Protein AF-A0AAV4QNG7-F1 (afdb_monomer_lite)

Secondary structure (DSSP, 8-state):
-EEEE-SPPSBGGGHHHHHHH-TT--EEEEEEETT-BTHHHHHHHHHHS--TT--EEEEEEEEE-SHHHHHHHHHHHHHHHHHHHHTT-EEEEEEEE---

Organism: Caerostris extrusa (NCBI:txid172846)

Structure (mmCIF, N/CA/C/O backbone):
data_AF-A0AAV4QNG7-F1
#
_entry.id   AF-A0AAV4QNG7-F1
#
loop_
_atom_site.group_PDB
_atom_site.id
_atom_site.type_symbol
_atom_site.label_atom_id
_atom_site.label_alt_id
_atom_site.label_comp_id
_atom_site.label_asym_id
_atom_site.label_entity_id
_atom_site.label_seq_id
_atom_site.pdbx_PDB_ins_code
_atom_site.Cartn_x
_atom_site.Cartn_y
_atom_site.Cartn_z
_atom_site.occupancy
_atom_site.B_iso_or_equiv
_atom_site.auth_seq_id
_atom_site.auth_comp_id
_atom_site.auth_asym_id
_atom_site.auth_atom_id
_atom_site.pdbx_PDB_model_num
ATOM 1 N N . MET A 1 1 ? -4.830 -7.481 15.631 1.00 87.06 1 MET A N 1
ATOM 2 C CA . MET A 1 1 ? -4.705 -8.653 14.733 1.00 87.06 1 MET A CA 1
ATOM 3 C C . MET A 1 1 ? -3.724 -8.313 13.629 1.00 87.06 1 MET A C 1
ATOM 5 O O . MET A 1 1 ? -3.672 -7.154 13.233 1.00 87.06 1 MET A O 1
ATOM 9 N N . TYR A 1 2 ? -2.957 -9.296 13.173 1.00 93.88 2 TYR A N 1
ATOM 10 C CA . TYR A 1 2 ? -1.954 -9.133 12.129 1.00 93.88 2 TYR A CA 1
ATOM 11 C C . TYR A 1 2 ? -2.289 -10.054 10.964 1.00 93.88 2 TYR A C 1
ATOM 13 O O . TYR A 1 2 ? -2.608 -11.221 11.202 1.00 93.88 2 TYR A O 1
ATOM 21 N N . LEU A 1 3 ? -2.245 -9.542 9.738 1.00 93.19 3 LEU A N 1
ATOM 22 C CA . LEU A 1 3 ? -2.468 -10.343 8.540 1.00 93.19 3 LEU A CA 1
ATOM 23 C C . LEU A 1 3 ? -1.282 -10.191 7.596 1.00 93.19 3 LEU A C 1
ATOM 25 O O . LEU A 1 3 ? -0.967 -9.081 7.181 1.00 93.19 3 LEU A O 1
ATOM 29 N N . ILE A 1 4 ? -0.678 -11.318 7.226 1.00 94.06 4 ILE A N 1
ATOM 30 C CA . ILE A 1 4 ? 0.312 -11.390 6.151 1.00 94.06 4 ILE A CA 1
ATOM 31 C C . ILE A 1 4 ? -0.328 -12.122 4.982 1.00 94.06 4 ILE A C 1
ATOM 33 O O . ILE A 1 4 ? -0.730 -13.281 5.112 1.00 94.06 4 ILE A O 1
ATOM 37 N N . TRP A 1 5 ? -0.389 -11.465 3.832 1.00 91.06 5 TRP A N 1
ATOM 38 C CA . TRP A 1 5 ? -0.841 -12.056 2.587 1.00 91.06 5 TRP A CA 1
A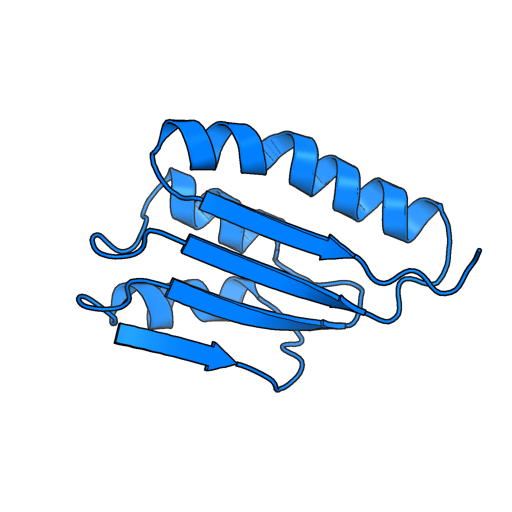TOM 39 C C . TRP A 1 5 ? 0.336 -12.199 1.619 1.00 91.06 5 TRP A C 1
ATOM 41 O O . TRP A 1 5 ? 0.673 -11.288 0.868 1.00 91.06 5 TRP A O 1
ATOM 51 N N . MET A 1 6 ? 0.969 -13.374 1.650 1.00 88.56 6 MET A N 1
ATOM 52 C CA . MET A 1 6 ? 2.176 -13.678 0.864 1.00 88.56 6 MET A CA 1
ATOM 53 C C . MET A 1 6 ? 1.895 -14.118 -0.577 1.00 88.56 6 MET A C 1
ATOM 55 O O . MET A 1 6 ? 2.828 -14.276 -1.360 1.00 88.56 6 MET A O 1
ATOM 59 N N . ARG A 1 7 ? 0.635 -14.388 -0.945 1.00 89.31 7 ARG A N 1
ATOM 60 C CA . ARG A 1 7 ? 0.316 -14.759 -2.330 1.00 89.31 7 ARG A CA 1
ATOM 61 C C . ARG A 1 7 ? 0.200 -13.500 -3.187 1.00 89.31 7 ARG A C 1
ATOM 63 O O . ARG A 1 7 ? -0.553 -12.617 -2.783 1.00 89.31 7 ARG A O 1
ATOM 70 N N . PRO A 1 8 ? 0.839 -13.453 -4.371 1.00 88.31 8 PRO A N 1
ATOM 71 C CA . PRO A 1 8 ? 0.673 -12.345 -5.299 1.00 88.31 8 PRO A CA 1
ATOM 72 C C . PRO A 1 8 ? -0.803 -12.052 -5.537 1.00 88.31 8 PRO A C 1
ATOM 74 O O . PRO A 1 8 ? -1.554 -12.938 -5.956 1.00 88.31 8 PRO A O 1
ATOM 77 N N . MET A 1 9 ? -1.213 -10.820 -5.265 1.00 86.19 9 MET A N 1
ATOM 78 C CA . MET A 1 9 ? -2.555 -10.354 -5.586 1.00 86.19 9 MET A CA 1
ATOM 79 C C . MET A 1 9 ? -2.544 -9.646 -6.940 1.00 86.19 9 MET A C 1
ATOM 81 O O . MET A 1 9 ? -1.881 -8.617 -7.053 1.00 86.19 9 MET A O 1
ATOM 85 N N . PRO A 1 10 ? -3.265 -10.161 -7.957 1.00 81.75 10 PRO A N 1
ATOM 86 C CA . PRO A 1 10 ? -3.290 -9.545 -9.285 1.00 81.75 10 PRO A CA 1
ATOM 87 C C . PRO A 1 10 ? -3.913 -8.144 -9.299 1.00 81.75 10 PRO A C 1
ATOM 89 O O . PRO A 1 10 ? -3.540 -7.326 -10.135 1.00 81.75 10 PRO A O 1
ATOM 92 N N . ASP A 1 11 ? -4.861 -7.896 -8.390 1.00 90.56 11 ASP A N 1
ATOM 93 C CA . ASP A 1 11 ? -5.554 -6.622 -8.207 1.00 90.56 11 ASP A CA 1
ATOM 94 C C . ASP A 1 11 ? -5.782 -6.366 -6.711 1.00 90.56 11 ASP A C 1
ATOM 96 O O . ASP A 1 11 ? -6.498 -7.106 -6.024 1.00 90.56 11 ASP A O 1
ATOM 100 N N . LEU A 1 12 ? -5.137 -5.319 -6.208 1.00 90.88 12 LEU A N 1
ATOM 101 C CA . LEU A 1 12 ? -5.164 -4.914 -4.810 1.00 90.88 12 LEU A CA 1
ATOM 102 C C . LEU A 1 12 ? -6.481 -4.240 -4.412 1.00 90.88 12 LEU A C 1
ATOM 104 O O . LEU A 1 12 ? -6.840 -4.282 -3.234 1.00 90.88 12 LEU A O 1
ATOM 108 N N . SER A 1 13 ? -7.243 -3.688 -5.361 1.00 89.19 13 SER A N 1
ATOM 109 C CA . SER A 1 13 ? -8.529 -3.034 -5.071 1.00 89.19 13 SER A CA 1
ATOM 110 C C . SER A 1 13 ? -9.554 -4.005 -4.468 1.00 89.19 13 SER A C 1
ATOM 112 O O . SER 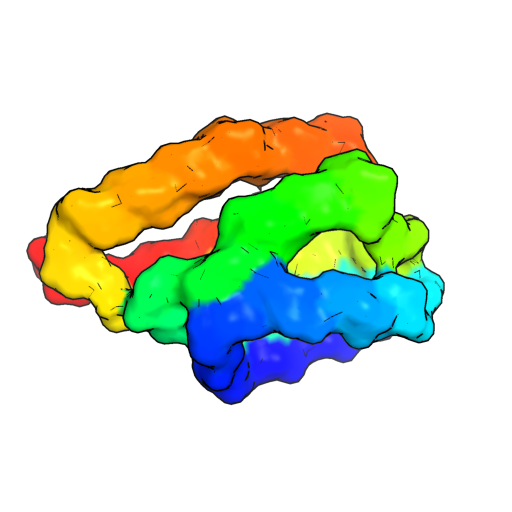A 1 13 ? -10.386 -3.625 -3.640 1.00 89.19 13 SER A O 1
ATOM 114 N N . THR A 1 14 ? -9.428 -5.296 -4.793 1.00 88.62 14 THR A N 1
ATOM 115 C CA . THR A 1 14 ? -10.280 -6.380 -4.280 1.00 88.62 14 THR A CA 1
ATOM 116 C C . THR A 1 14 ? -10.191 -6.572 -2.764 1.00 88.62 14 THR A C 1
ATOM 118 O O . THR A 1 14 ? -11.083 -7.175 -2.166 1.00 88.62 14 THR A O 1
ATOM 121 N N . LEU A 1 15 ? -9.152 -6.035 -2.114 1.00 86.00 15 LEU A N 1
ATOM 122 C CA . LEU A 1 15 ? -9.002 -6.097 -0.661 1.00 86.00 15 LEU A CA 1
ATOM 123 C C . LEU A 1 15 ? -9.959 -5.173 0.083 1.00 86.00 15 LEU A C 1
ATOM 125 O O . LEU A 1 15 ? -10.244 -5.436 1.251 1.00 86.00 15 LEU A O 1
ATOM 129 N N . HIS A 1 16 ? -10.464 -4.112 -0.551 1.00 81.56 16 HIS A N 1
ATOM 130 C CA . HIS A 1 16 ? -11.229 -3.087 0.155 1.00 81.56 16 HIS A CA 1
ATOM 131 C C . HIS A 1 16 ? -12.429 -3.655 0.948 1.00 81.56 16 HIS A C 1
ATOM 133 O O . HIS A 1 16 ? -12.491 -3.425 2.160 1.00 81.56 16 HIS A O 1
ATOM 139 N N . PRO A 1 17 ? -13.329 -4.476 0.363 1.00 82.12 17 PRO A N 1
ATOM 140 C CA . PRO A 1 17 ? -14.468 -5.026 1.103 1.00 82.12 17 PRO A CA 1
ATOM 141 C C . PRO A 1 17 ? -14.046 -5.992 2.219 1.00 82.12 17 PRO A C 1
ATOM 143 O O . PRO A 1 17 ? -14.657 -6.026 3.287 1.00 82.12 17 PRO A O 1
ATOM 146 N N . PHE A 1 18 ? -12.981 -6.767 1.994 1.00 81.31 18 PHE A N 1
ATOM 147 C CA . PHE A 1 18 ? -12.457 -7.707 2.985 1.00 81.31 18 PHE A CA 1
ATOM 148 C C . PHE A 1 18 ? -11.883 -6.975 4.204 1.00 81.31 18 PHE A C 1
ATOM 150 O O . PHE A 1 18 ? -12.171 -7.337 5.346 1.00 81.31 18 PHE A O 1
ATOM 157 N N . LEU A 1 19 ? -11.107 -5.914 3.974 1.00 84.12 19 LEU A N 1
ATOM 158 C CA . LEU A 1 19 ? -10.503 -5.122 5.042 1.00 84.12 19 LEU A CA 1
ATOM 159 C C . LEU A 1 19 ? -11.557 -4.367 5.858 1.00 84.12 19 LEU A C 1
ATOM 161 O O . LEU A 1 19 ? -11.419 -4.271 7.076 1.00 84.12 19 LEU A O 1
ATOM 165 N N . GLN A 1 20 ? -12.638 -3.910 5.219 1.00 82.38 20 GLN A N 1
ATOM 166 C CA . GLN A 1 20 ? -13.782 -3.296 5.900 1.00 82.38 20 GLN A CA 1
ATOM 167 C C . GLN A 1 20 ? -14.462 -4.246 6.899 1.00 82.38 20 GLN A C 1
ATOM 169 O O . GLN A 1 20 ? -14.865 -3.825 7.982 1.00 82.38 20 GLN A O 1
ATOM 174 N N . ALA A 1 21 ? -14.522 -5.545 6.597 1.00 85.44 21 ALA A N 1
ATOM 175 C CA . ALA A 1 21 ? -15.054 -6.544 7.526 1.00 85.44 21 ALA A CA 1
ATOM 176 C C . ALA A 1 21 ? -14.114 -6.837 8.719 1.00 85.44 21 ALA A C 1
ATOM 178 O O . ALA A 1 21 ? -14.535 -7.414 9.725 1.00 85.44 21 ALA A O 1
ATOM 179 N N . CYS A 1 22 ? -12.840 -6.442 8.642 1.00 86.00 22 CYS A N 1
ATOM 180 C CA . CYS A 1 22 ? -11.813 -6.784 9.623 1.00 86.00 22 CYS A CA 1
ATOM 181 C C . CYS A 1 22 ? -11.654 -5.717 10.724 1.00 86.00 22 CYS A C 1
ATOM 183 O O . CYS A 1 22 ? -10.613 -5.072 10.838 1.00 86.00 22 CYS A O 1
ATOM 185 N N . SER A 1 23 ? -12.642 -5.591 11.614 1.00 84.94 23 SER A N 1
ATOM 186 C CA . SER A 1 23 ? -12.700 -4.556 12.673 1.00 84.94 23 SER A CA 1
ATOM 187 C C . SER A 1 23 ? -11.596 -4.589 13.746 1.00 84.94 23 SER A C 1
ATOM 189 O O . SER A 1 23 ? -11.543 -3.707 14.602 1.00 84.94 23 SER A O 1
ATOM 191 N N . LYS A 1 24 ? -10.735 -5.614 13.746 1.00 91.56 24 LYS A N 1
ATOM 192 C CA . LYS A 1 24 ? -9.626 -5.788 14.705 1.00 91.56 24 LYS A CA 1
ATOM 193 C C . LYS A 1 24 ? -8.253 -5.871 14.032 1.00 91.56 24 LYS A C 1
ATOM 195 O O . LYS A 1 24 ? -7.258 -6.180 14.705 1.00 91.56 24 LYS A O 1
ATOM 200 N N . LEU A 1 25 ? -8.188 -5.684 12.712 1.00 93.38 25 LEU A N 1
ATOM 201 C CA . LEU A 1 25 ? -6.938 -5.698 11.957 1.00 93.38 25 LEU A CA 1
ATOM 202 C C . LEU A 1 25 ? -6.127 -4.450 12.292 1.00 93.38 25 LEU A C 1
ATOM 204 O O . LEU A 1 25 ? -6.597 -3.343 12.072 1.00 93.38 25 LEU A O 1
ATOM 208 N N . ILE A 1 26 ? -4.935 -4.652 12.849 1.00 95.94 26 ILE A N 1
ATOM 209 C CA . ILE A 1 26 ? -4.039 -3.576 13.289 1.00 95.94 26 ILE A CA 1
ATOM 210 C C . ILE A 1 26 ? -2.952 -3.350 12.249 1.00 95.94 26 ILE A C 1
ATOM 212 O O . ILE A 1 26 ? -2.662 -2.206 11.914 1.00 95.94 26 ILE A O 1
ATOM 216 N N . CYS A 1 27 ? -2.385 -4.430 11.712 1.00 96.00 27 CYS A N 1
ATOM 217 C CA . CYS A 1 27 ? -1.369 -4.331 10.679 1.00 96.00 27 CYS A CA 1
ATOM 218 C C . CYS A 1 27 ? -1.580 -5.369 9.575 1.00 96.00 27 CYS A C 1
ATOM 220 O O . CYS A 1 27 ? -1.997 -6.507 9.836 1.00 96.00 27 CYS A O 1
ATOM 222 N N . LEU A 1 28 ? -1.336 -4.925 8.344 1.00 95.12 28 LEU A N 1
ATOM 223 C CA . LEU A 1 28 ? -1.507 -5.671 7.107 1.00 95.12 28 LEU A CA 1
ATOM 224 C C . LEU A 1 28 ? -0.190 -5.689 6.329 1.00 95.12 28 LEU A C 1
ATOM 226 O O . LEU A 1 28 ? 0.365 -4.639 6.028 1.00 95.12 28 LEU A O 1
ATOM 230 N N . GLN A 1 29 ? 0.272 -6.870 5.938 1.00 95.88 29 GLN A N 1
ATOM 231 C CA . GLN A 1 29 ? 1.367 -7.022 4.987 1.00 95.88 29 GLN A CA 1
ATOM 232 C C . GLN A 1 29 ? 0.864 -7.681 3.713 1.00 95.88 29 GLN A C 1
ATOM 234 O O . GLN A 1 29 ? 0.234 -8.738 3.765 1.00 95.88 29 GLN A O 1
ATOM 239 N N . LEU A 1 30 ? 1.155 -7.066 2.574 1.00 94.75 30 LEU A N 1
ATOM 240 C CA . LEU A 1 30 ? 0.750 -7.522 1.254 1.00 94.75 30 LEU A CA 1
ATOM 241 C C . LEU A 1 30 ? 1.980 -7.763 0.395 1.00 94.75 30 LEU A C 1
ATOM 243 O O . LEU A 1 30 ? 2.908 -6.958 0.380 1.00 94.75 30 LEU A O 1
ATOM 247 N N . PHE A 1 31 ? 1.943 -8.847 -0.366 1.00 93.88 31 PHE A N 1
ATOM 248 C CA . PHE A 1 31 ? 2.877 -9.088 -1.450 1.00 93.88 31 PHE A CA 1
ATOM 249 C C . PHE A 1 31 ? 2.145 -9.067 -2.791 1.00 93.88 31 PHE A C 1
ATOM 251 O O . PHE A 1 31 ? 1.116 -9.724 -2.973 1.00 93.88 31 PHE A O 1
ATOM 258 N N . THR A 1 32 ? 2.695 -8.337 -3.754 1.00 94.88 32 THR A N 1
ATOM 259 C CA . THR A 1 32 ? 2.239 -8.359 -5.141 1.00 94.88 32 THR A CA 1
ATOM 260 C C . THR A 1 32 ? 3.417 -8.303 -6.115 1.00 94.88 32 THR A C 1
ATOM 262 O O . THR A 1 32 ? 4.587 -8.154 -5.751 1.00 94.88 32 THR A O 1
ATOM 265 N N . ILE A 1 33 ? 3.093 -8.488 -7.384 1.00 93.81 33 ILE A N 1
ATOM 266 C CA . ILE A 1 33 ? 4.002 -8.459 -8.518 1.00 93.81 33 ILE A CA 1
ATOM 267 C C . ILE A 1 33 ? 3.530 -7.300 -9.403 1.00 93.81 33 ILE A C 1
ATOM 269 O O . ILE A 1 33 ? 2.322 -7.107 -9.573 1.00 93.81 33 ILE A O 1
ATOM 273 N N . TYR A 1 34 ? 4.463 -6.523 -9.958 1.00 93.00 34 TYR A N 1
ATOM 274 C CA . TYR A 1 34 ? 4.156 -5.480 -10.941 1.00 93.00 34 TYR A CA 1
ATOM 275 C C . TYR A 1 34 ? 3.212 -6.034 -12.030 1.00 93.00 34 TYR A C 1
ATOM 277 O O . TYR A 1 34 ? 3.441 -7.156 -12.506 1.00 93.00 34 TYR A O 1
ATOM 285 N N . PRO A 1 35 ? 2.144 -5.309 -12.417 1.00 93.06 35 PRO A N 1
ATOM 286 C CA . PRO A 1 35 ? 1.922 -3.861 -12.254 1.00 93.06 35 PRO A CA 1
ATOM 287 C C . PRO A 1 35 ? 1.290 -3.390 -10.936 1.00 93.06 35 PRO A C 1
ATOM 289 O O . PRO A 1 35 ? 1.014 -2.203 -10.812 1.00 93.06 35 PRO A O 1
ATOM 292 N N . ALA A 1 36 ? 1.058 -4.271 -9.952 1.00 93.50 36 ALA A N 1
ATOM 293 C CA . ALA A 1 36 ? 0.372 -3.910 -8.702 1.00 93.50 36 ALA A CA 1
ATOM 294 C C . ALA A 1 36 ? -0.977 -3.194 -8.945 1.00 93.50 36 ALA A C 1
ATOM 296 O O . ALA A 1 36 ? -1.264 -2.159 -8.344 1.00 93.50 36 ALA A O 1
ATOM 297 N N . ASN A 1 37 ? -1.801 -3.743 -9.850 1.00 94.00 37 ASN A N 1
ATOM 298 C CA . ASN A 1 37 ? -3.062 -3.119 -10.264 1.00 94.00 37 ASN A CA 1
ATOM 299 C C . ASN A 1 37 ? -3.932 -2.728 -9.062 1.00 94.00 37 ASN A C 1
ATOM 301 O O . ASN A 1 37 ? -4.038 -3.483 -8.091 1.00 94.00 37 ASN A O 1
ATOM 305 N N . GLY A 1 38 ? -4.579 -1.566 -9.156 1.00 94.00 38 GLY A N 1
ATOM 306 C CA . GLY A 1 38 ? -5.518 -1.086 -8.145 1.00 94.00 38 GLY A CA 1
ATOM 307 C C . GLY A 1 38 ? -4.866 -0.624 -6.841 1.00 94.00 38 GLY A C 1
ATOM 308 O O . GLY A 1 38 ? -5.573 -0.462 -5.847 1.00 94.00 38 GLY A O 1
ATOM 309 N N . ILE A 1 39 ? -3.541 -0.431 -6.808 1.00 95.38 39 ILE A N 1
ATOM 310 C CA . ILE A 1 39 ? -2.844 0.123 -5.642 1.00 95.38 39 ILE A CA 1
ATOM 311 C C . ILE A 1 39 ? -3.318 1.543 -5.312 1.00 95.38 39 ILE A C 1
ATOM 313 O O . ILE A 1 39 ? -3.612 1.835 -4.159 1.00 95.38 39 ILE A O 1
ATOM 317 N N . ASP A 1 40 ? -3.468 2.393 -6.320 1.00 95.56 40 ASP A N 1
ATOM 318 C CA . ASP A 1 40 ? -4.022 3.744 -6.223 1.00 95.56 40 ASP A CA 1
ATOM 319 C C . ASP A 1 40 ? -5.456 3.719 -5.674 1.00 95.56 40 ASP A C 1
ATOM 321 O O . ASP A 1 40 ? -5.777 4.427 -4.719 1.00 95.56 40 ASP A O 1
ATOM 325 N N . VAL A 1 41 ? -6.296 2.824 -6.202 1.00 95.00 41 VAL A N 1
ATOM 326 C CA . VAL A 1 41 ? -7.677 2.621 -5.742 1.00 95.00 41 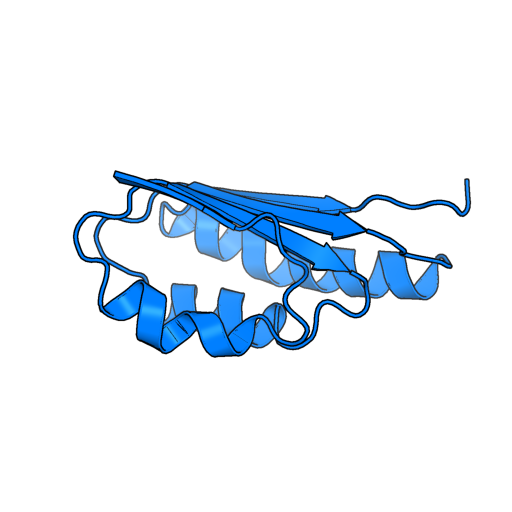VAL A CA 1
ATOM 327 C C . VAL A 1 41 ? -7.704 2.173 -4.281 1.00 95.00 41 VAL A C 1
ATOM 329 O O . VAL A 1 41 ? -8.489 2.698 -3.488 1.00 95.00 41 VAL A O 1
ATOM 332 N N . LEU A 1 42 ? -6.839 1.230 -3.896 1.00 94.50 42 LEU A N 1
ATOM 333 C CA . LEU A 1 42 ? -6.744 0.744 -2.522 1.00 94.50 42 LEU A CA 1
ATOM 334 C C . LEU A 1 42 ? -6.322 1.866 -1.562 1.00 94.50 42 LEU A C 1
ATOM 336 O O . LEU A 1 42 ? -6.992 2.074 -0.548 1.00 94.50 42 LEU A O 1
ATOM 340 N N . LEU A 1 43 ? -5.262 2.608 -1.894 1.00 95.19 43 LEU A N 1
ATOM 341 C CA . LEU A 1 43 ? -4.750 3.708 -1.072 1.00 95.19 43 LEU A CA 1
ATOM 342 C C . LEU A 1 43 ? -5.780 4.834 -0.939 1.00 95.19 43 LEU A C 1
ATOM 344 O O . LEU A 1 43 ? -6.066 5.277 0.176 1.00 95.19 43 LEU A O 1
ATOM 348 N N . LYS A 1 44 ? -6.415 5.232 -2.046 1.00 95.12 44 LYS A N 1
ATOM 349 C CA . LYS A 1 44 ? -7.512 6.205 -2.046 1.00 95.12 44 LYS A CA 1
ATOM 350 C C . LYS A 1 44 ? -8.668 5.755 -1.156 1.00 95.12 44 LYS A C 1
ATOM 352 O O . LYS A 1 44 ? -9.188 6.545 -0.371 1.00 95.12 44 LYS A O 1
ATOM 357 N N . SER A 1 45 ? -9.029 4.475 -1.210 1.00 93.25 45 SER A N 1
ATOM 358 C CA . SER A 1 45 ? -10.110 3.940 -0.381 1.00 93.25 45 SER A CA 1
ATOM 359 C C . SER A 1 45 ? -9.829 4.052 1.121 1.00 93.25 45 SER A C 1
ATOM 361 O O . SER A 1 45 ? -10.766 4.167 1.903 1.00 93.25 45 SER A O 1
ATOM 363 N N . TRP A 1 46 ? -8.560 4.056 1.546 1.00 93.38 46 TRP A N 1
ATOM 364 C CA . TRP A 1 46 ? -8.190 4.271 2.948 1.00 93.38 46 TRP A CA 1
ATOM 365 C C . TRP A 1 46 ? -8.199 5.742 3.357 1.00 93.38 46 TRP A C 1
ATOM 367 O O . TRP A 1 46 ? -8.347 6.027 4.541 1.00 93.38 46 TRP A O 1
ATOM 377 N N . ILE A 1 47 ? -8.093 6.678 2.415 1.00 94.12 47 ILE A N 1
ATOM 378 C CA . ILE A 1 47 ? -8.342 8.097 2.701 1.00 94.12 47 ILE A CA 1
ATOM 379 C C . ILE A 1 47 ? -9.832 8.301 3.007 1.00 94.12 47 ILE A C 1
ATOM 381 O O . ILE A 1 47 ? -10.183 8.992 3.960 1.00 94.12 47 ILE A O 1
ATOM 385 N N . GLU A 1 48 ? -10.705 7.674 2.219 1.00 91.75 48 GLU A N 1
ATOM 386 C CA . GLU A 1 48 ? -12.158 7.856 2.308 1.00 91.75 48 GLU A CA 1
ATOM 387 C C . GLU A 1 48 ? -12.799 7.009 3.417 1.00 91.75 48 GLU A C 1
ATOM 389 O O . GLU A 1 48 ? -13.658 7.479 4.162 1.00 91.75 48 GLU A O 1
ATOM 394 N N . ASN A 1 49 ? -12.396 5.743 3.523 1.00 88.62 49 ASN A N 1
ATOM 395 C CA . ASN A 1 49 ? -12.995 4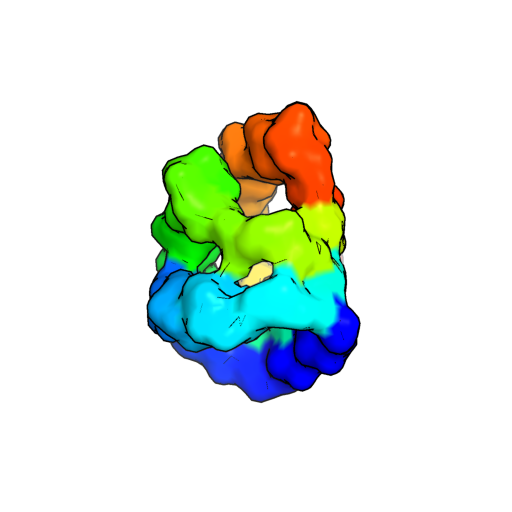.761 4.414 1.00 88.62 49 ASN A CA 1
ATOM 396 C C . ASN A 1 49 ? -11.946 3.727 4.859 1.00 88.62 49 ASN A C 1
ATOM 398 O O . ASN A 1 49 ? -11.883 2.598 4.364 1.00 88.62 49 ASN A O 1
ATOM 402 N N . ARG A 1 50 ? -11.088 4.114 5.807 1.00 88.69 50 ARG A N 1
ATOM 403 C CA . ARG A 1 50 ? -10.117 3.207 6.438 1.00 88.69 50 ARG A CA 1
ATOM 404 C C . ARG A 1 50 ? -10.799 2.274 7.449 1.00 88.69 50 ARG A C 1
ATOM 406 O O . ARG A 1 50 ? -11.586 2.757 8.265 1.00 88.69 50 ARG A O 1
ATOM 413 N N . PRO A 1 51 ? -10.418 0.984 7.527 1.00 88.69 51 PRO A N 1
ATOM 414 C CA . PRO A 1 51 ? -10.777 0.147 8.670 1.00 88.69 51 PRO A CA 1
ATOM 415 C C . PRO A 1 51 ? -10.311 0.782 9.991 1.00 88.69 51 PRO A C 1
ATOM 417 O O . PRO A 1 51 ? -9.138 1.117 10.145 1.00 88.69 51 PRO A O 1
ATOM 420 N N . ALA A 1 52 ? -11.217 0.936 10.959 1.00 88.75 52 ALA A N 1
ATOM 421 C CA . ALA A 1 52 ? -10.985 1.763 12.149 1.00 88.75 52 ALA A CA 1
ATOM 422 C C . ALA A 1 52 ? -9.757 1.359 12.989 1.00 88.75 52 ALA A C 1
ATOM 424 O O . ALA A 1 52 ? -9.121 2.212 13.602 1.00 88.75 52 ALA A O 1
ATOM 425 N N . SER A 1 53 ? -9.426 0.066 13.030 1.00 92.69 53 SER A N 1
ATOM 426 C CA . SER A 1 53 ? -8.311 -0.458 13.821 1.00 92.69 53 SER A CA 1
ATOM 427 C C . SER A 1 53 ? -6.972 -0.485 13.083 1.00 92.69 53 SER A C 1
ATOM 429 O O . SER A 1 53 ? -5.964 -0.778 13.723 1.00 92.69 53 SER A O 1
ATOM 431 N N . LEU A 1 54 ? -6.955 -0.247 11.765 1.00 94.31 54 LEU A N 1
ATOM 432 C CA . LEU A 1 54 ? -5.763 -0.410 10.935 1.00 94.31 54 LEU A CA 1
ATOM 433 C C . LEU A 1 54 ? -4.806 0.764 11.156 1.00 94.31 54 LEU A C 1
ATOM 435 O O . LEU A 1 54 ? -5.168 1.919 10.940 1.00 94.31 54 LEU A O 1
ATOM 439 N N . GLN A 1 55 ? -3.587 0.448 11.581 1.00 96.00 55 GLN A N 1
ATOM 440 C CA . GLN A 1 55 ? -2.550 1.415 11.949 1.00 96.00 55 GLN A CA 1
ATOM 441 C C . GLN A 1 55 ? -1.331 1.337 11.036 1.00 96.00 55 GLN A C 1
ATOM 443 O O . GLN A 1 55 ? -0.658 2.345 10.836 1.00 96.00 55 GLN A O 1
ATOM 448 N N . GLU A 1 56 ? -1.048 0.163 10.474 1.00 97.25 56 GLU A N 1
ATOM 449 C CA . GLU A 1 56 ? 0.151 -0.054 9.672 1.00 97.25 56 GLU A CA 1
ATOM 450 C C . GLU A 1 56 ? -0.129 -0.955 8.466 1.00 97.25 56 GLU A C 1
ATOM 452 O O . GLU A 1 56 ? -0.854 -1.950 8.558 1.00 97.25 56 GLU A O 1
ATOM 457 N N . VAL A 1 57 ? 0.449 -0.597 7.323 1.00 95.94 57 VAL A N 1
ATOM 458 C CA . VAL A 1 57 ? 0.397 -1.376 6.091 1.00 95.94 57 VAL A CA 1
ATOM 459 C C . VAL A 1 57 ? 1.783 -1.438 5.468 1.00 95.94 57 VAL A C 1
ATOM 461 O O . VAL A 1 57 ? 2.411 -0.411 5.225 1.00 95.94 57 VAL A O 1
ATOM 464 N N . LEU A 1 58 ? 2.214 -2.647 5.130 1.00 96.88 58 LEU A N 1
ATOM 465 C CA . LEU A 1 58 ? 3.377 -2.897 4.290 1.00 96.88 58 LEU A CA 1
ATOM 466 C C . LEU A 1 58 ? 2.919 -3.489 2.958 1.00 96.88 58 LEU A C 1
ATOM 468 O O . LEU A 1 58 ? 2.207 -4.493 2.949 1.00 96.88 58 LEU A O 1
ATOM 472 N N . ILE A 1 59 ? 3.346 -2.910 1.840 1.00 95.94 59 ILE A N 1
ATOM 473 C CA . ILE A 1 59 ? 3.094 -3.447 0.500 1.00 95.94 59 ILE A CA 1
ATOM 474 C C . ILE A 1 59 ? 4.438 -3.698 -0.174 1.00 95.94 59 ILE A C 1
ATOM 476 O O . ILE A 1 59 ? 5.157 -2.761 -0.507 1.00 95.94 59 ILE A O 1
ATOM 480 N N . SER A 1 60 ? 4.766 -4.967 -0.385 1.00 95.44 60 SER A N 1
ATOM 481 C CA . SER A 1 60 ? 5.950 -5.389 -1.128 1.00 95.44 60 SER A CA 1
ATOM 482 C C . SER A 1 60 ? 5.577 -5.673 -2.579 1.00 95.44 60 SER A C 1
ATOM 484 O O . SER A 1 60 ? 4.711 -6.509 -2.849 1.00 95.44 60 SER A O 1
ATOM 486 N N . ILE A 1 61 ? 6.239 -4.993 -3.510 1.00 95.38 61 ILE A N 1
ATOM 487 C CA . ILE A 1 61 ? 6.006 -5.083 -4.952 1.00 95.38 61 ILE A CA 1
ATOM 488 C C . ILE A 1 61 ? 7.287 -5.585 -5.608 1.00 95.38 61 ILE A C 1
ATOM 490 O O . ILE A 1 61 ? 8.342 -4.978 -5.456 1.00 95.38 61 ILE A O 1
ATOM 494 N N . SER A 1 62 ? 7.190 -6.693 -6.335 1.00 93.75 62 SER A N 1
ATOM 495 C CA . SER A 1 62 ? 8.324 -7.323 -7.024 1.00 93.75 62 SER A CA 1
ATOM 496 C C . SER A 1 62 ? 8.182 -7.281 -8.544 1.00 93.75 62 SER A C 1
ATOM 498 O O . SER A 1 62 ? 7.131 -6.905 -9.067 1.00 93.75 62 SER A O 1
ATOM 500 N N . ASN A 1 63 ? 9.228 -7.716 -9.261 1.00 92.62 63 ASN A N 1
ATOM 501 C CA . ASN A 1 63 ? 9.259 -7.798 -10.729 1.00 92.62 63 ASN A CA 1
ATOM 502 C C . ASN A 1 63 ? 9.028 -6.434 -11.409 1.00 92.62 63 ASN A C 1
ATOM 504 O O . ASN A 1 63 ? 8.410 -6.368 -12.467 1.00 92.62 63 ASN A O 1
ATOM 508 N N . VAL A 1 64 ? 9.533 -5.354 -10.811 1.00 93.31 64 VAL A N 1
ATOM 509 C CA . VAL A 1 64 ? 9.613 -4.033 -11.450 1.00 93.31 64 VAL A CA 1
ATOM 510 C C . VAL A 1 64 ? 10.811 -4.052 -12.397 1.00 93.31 64 VAL A C 1
ATOM 512 O O . VAL A 1 64 ? 11.950 -4.244 -11.957 1.00 93.31 64 VAL A O 1
ATOM 515 N N . ARG A 1 65 ? 10.556 -3.962 -13.708 1.00 91.50 65 ARG A N 1
ATOM 516 C CA . ARG A 1 65 ? 11.531 -4.372 -14.740 1.00 91.50 65 ARG A CA 1
ATOM 517 C C . ARG A 1 65 ? 12.322 -3.225 -15.339 1.00 91.50 65 ARG A C 1
ATOM 519 O O . ARG A 1 65 ? 13.373 -3.478 -15.919 1.00 91.50 65 ARG A O 1
ATOM 526 N N . ASN A 1 66 ? 11.815 -2.007 -15.244 1.00 91.94 66 ASN A N 1
ATOM 527 C CA . ASN A 1 66 ? 12.433 -0.832 -15.840 1.00 91.94 66 ASN A CA 1
ATOM 528 C C . ASN A 1 66 ? 12.216 0.412 -14.957 1.00 91.94 66 ASN A C 1
ATOM 530 O O . ASN A 1 66 ? 11.526 0.361 -13.933 1.00 91.94 66 ASN A O 1
ATOM 534 N N . GLU A 1 67 ? 12.857 1.512 -15.345 1.00 92.94 67 GLU A N 1
ATOM 535 C CA . GLU A 1 67 ? 12.783 2.791 -14.640 1.00 92.94 67 GLU A CA 1
ATOM 536 C C . GLU A 1 67 ? 11.379 3.407 -14.694 1.00 92.94 67 GLU A C 1
ATOM 538 O O . GLU A 1 67 ? 10.912 3.909 -13.676 1.00 92.94 67 GLU A O 1
ATOM 543 N N . ASP A 1 68 ? 10.667 3.296 -15.818 1.00 93.31 68 ASP A N 1
ATOM 544 C CA . ASP A 1 68 ? 9.308 3.834 -15.970 1.00 93.31 68 ASP A CA 1
ATOM 545 C C . ASP A 1 68 ? 8.312 3.151 -15.012 1.00 93.31 68 ASP A C 1
ATOM 547 O O . ASP A 1 68 ? 7.521 3.821 -14.342 1.00 93.31 68 ASP A O 1
ATOM 551 N N . ASP A 1 69 ? 8.390 1.822 -14.876 1.00 93.19 69 ASP A N 1
ATOM 552 C CA . ASP A 1 69 ? 7.604 1.021 -13.931 1.00 93.19 69 ASP A CA 1
ATOM 553 C C . ASP A 1 69 ? 7.860 1.489 -12.486 1.00 93.19 69 ASP A C 1
ATOM 555 O O . ASP A 1 69 ? 6.930 1.628 -11.686 1.00 93.19 69 ASP A O 1
ATOM 559 N N . TYR A 1 70 ? 9.133 1.732 -12.150 1.00 93.31 70 TYR A N 1
ATOM 560 C CA . TYR A 1 70 ? 9.546 2.217 -10.834 1.00 93.31 70 TYR A CA 1
ATOM 561 C C . TYR A 1 70 ? 9.014 3.631 -10.579 1.00 93.31 70 TYR A C 1
ATOM 563 O O . TYR A 1 70 ? 8.386 3.866 -9.545 1.00 93.31 70 TYR A O 1
ATOM 571 N N . LEU A 1 71 ? 9.195 4.544 -11.539 1.00 94.25 71 LEU A N 1
ATOM 572 C CA . LEU A 1 71 ? 8.723 5.925 -11.465 1.00 94.25 71 LEU A CA 1
ATOM 573 C C . LEU A 1 71 ? 7.204 5.992 -11.288 1.00 94.25 71 LEU A C 1
ATOM 575 O O . LEU A 1 71 ? 6.715 6.757 -10.450 1.00 94.25 71 LEU A O 1
ATOM 579 N N . SER A 1 72 ? 6.454 5.146 -11.998 1.00 94.00 72 SER A N 1
ATOM 580 C CA . SER A 1 72 ? 5.000 5.047 -11.853 1.00 94.00 72 SER A CA 1
ATOM 581 C C . SER A 1 72 ? 4.590 4.677 -10.425 1.00 94.00 72 SER A C 1
ATOM 583 O O . SER A 1 72 ? 3.680 5.297 -9.876 1.00 94.00 72 SER A O 1
ATOM 585 N N . LEU A 1 73 ? 5.254 3.699 -9.802 1.00 95.00 73 LEU A N 1
ATOM 586 C CA . LEU A 1 73 ? 4.956 3.293 -8.424 1.00 95.00 73 LEU A CA 1
ATOM 587 C C . LEU A 1 73 ? 5.384 4.347 -7.399 1.00 95.00 73 LEU A C 1
ATOM 589 O O . LEU A 1 73 ? 4.653 4.591 -6.440 1.00 95.00 73 LEU A O 1
ATOM 593 N N . THR A 1 74 ? 6.537 4.994 -7.597 1.00 94.81 74 THR A N 1
ATOM 594 C CA . THR A 1 74 ? 6.978 6.081 -6.709 1.00 94.81 74 THR A CA 1
ATOM 595 C C . THR A 1 74 ? 6.060 7.293 -6.787 1.00 94.81 74 THR A C 1
ATOM 597 O O . THR A 1 74 ? 5.755 7.869 -5.755 1.00 94.81 74 THR A O 1
ATOM 600 N N . THR A 1 75 ? 5.521 7.610 -7.969 1.00 96.62 75 THR A N 1
ATOM 601 C CA . THR A 1 75 ? 4.536 8.690 -8.131 1.00 96.62 75 THR A CA 1
ATOM 602 C C . THR A 1 75 ? 3.287 8.426 -7.286 1.00 96.62 75 THR A C 1
ATOM 604 O O . THR A 1 75 ? 2.825 9.308 -6.567 1.00 96.62 75 THR A O 1
ATOM 607 N N . VAL A 1 76 ? 2.778 7.186 -7.302 1.00 96.19 76 VAL A N 1
ATOM 608 C CA . VAL A 1 76 ? 1.663 6.774 -6.433 1.00 96.19 76 VAL A CA 1
ATOM 609 C C . VAL A 1 76 ? 2.058 6.861 -4.954 1.00 96.19 76 VAL A C 1
ATOM 611 O O . VAL A 1 76 ? 1.280 7.335 -4.128 1.00 96.19 76 VAL A O 1
ATOM 614 N N . ALA A 1 77 ? 3.261 6.416 -4.588 1.00 95.94 77 ALA A N 1
ATOM 615 C CA . ALA A 1 77 ? 3.719 6.501 -3.205 1.00 95.94 77 ALA A CA 1
ATOM 616 C C . ALA A 1 77 ? 3.773 7.959 -2.713 1.00 95.94 77 ALA A C 1
ATOM 618 O O . ALA A 1 77 ? 3.237 8.259 -1.646 1.00 95.94 77 ALA A O 1
ATOM 619 N N . ASP A 1 78 ? 4.349 8.857 -3.509 1.00 97.19 78 ASP A N 1
ATOM 620 C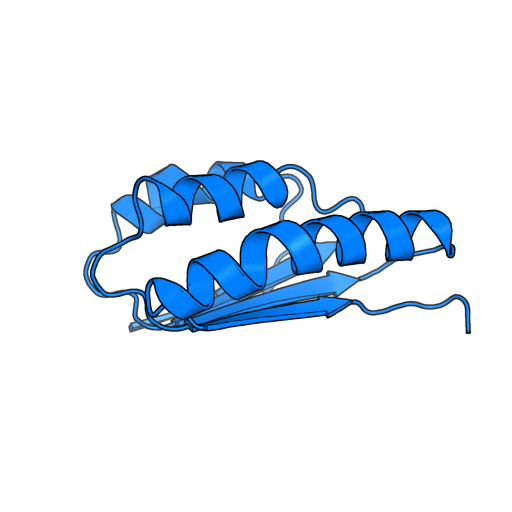 CA . ASP A 1 78 ? 4.503 10.277 -3.188 1.00 97.19 78 ASP A CA 1
ATOM 621 C C . ASP A 1 78 ? 3.153 10.999 -3.073 1.00 97.19 78 ASP A C 1
ATOM 623 O O . ASP A 1 78 ? 2.993 11.877 -2.224 1.00 97.19 78 ASP A O 1
ATOM 627 N N . GLU A 1 79 ? 2.162 10.609 -3.880 1.00 97.44 79 GLU A N 1
ATOM 628 C CA . GLU A 1 79 ? 0.813 11.179 -3.827 1.00 97.44 79 GLU A CA 1
ATOM 629 C C . GLU A 1 79 ? 0.045 10.741 -2.568 1.00 97.44 79 GLU A C 1
ATOM 631 O O . GLU A 1 79 ? -0.550 11.571 -1.879 1.00 97.44 79 GLU A O 1
ATOM 636 N N . TYR A 1 80 ? 0.051 9.445 -2.239 1.00 97.62 80 TYR A N 1
ATOM 637 C CA . TYR A 1 80 ? -0.882 8.890 -1.251 1.00 97.62 80 TYR A CA 1
ATOM 638 C C . TYR A 1 80 ? -0.276 8.645 0.135 1.00 97.62 80 TYR A C 1
ATOM 640 O O . TYR A 1 80 ? -0.977 8.800 1.141 1.00 97.62 80 TYR A O 1
ATOM 648 N N . VAL A 1 81 ? 1.000 8.254 0.235 1.00 96.50 81 VAL A N 1
ATOM 649 C CA . VAL A 1 81 ? 1.610 7.873 1.526 1.00 96.50 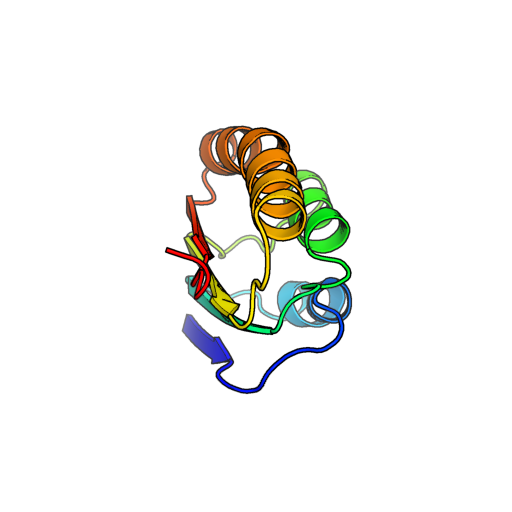81 VAL A CA 1
ATOM 650 C C . VAL A 1 81 ? 1.608 9.031 2.529 1.00 96.50 81 VAL A C 1
ATOM 652 O O . VAL A 1 81 ? 1.161 8.804 3.658 1.00 96.50 81 VAL A O 1
ATOM 655 N N . PRO A 1 82 ? 2.015 10.267 2.170 1.00 97.38 82 PRO A N 1
ATOM 656 C CA . PRO A 1 82 ? 1.992 11.381 3.116 1.00 97.38 82 PRO A CA 1
ATOM 657 C C . PRO A 1 82 ? 0.580 11.683 3.633 1.00 97.38 82 PRO A C 1
ATOM 659 O O . PRO A 1 82 ? 0.391 11.935 4.823 1.00 97.38 82 PRO A O 1
ATOM 662 N N . LEU A 1 83 ? -0.431 11.601 2.759 1.00 97.75 83 LEU A N 1
ATOM 663 C CA . LEU A 1 83 ? -1.832 11.829 3.122 1.00 97.75 83 LEU A CA 1
ATOM 664 C C . LEU A 1 83 ? -2.319 10.792 4.140 1.00 97.75 83 LEU A C 1
ATOM 666 O O . LEU A 1 83 ? -2.938 11.138 5.147 1.00 97.75 83 LEU A O 1
ATOM 670 N N . LEU A 1 84 ? -2.002 9.518 3.911 1.00 96.94 84 LEU A N 1
ATOM 671 C CA . LEU A 1 84 ? -2.388 8.426 4.802 1.00 96.94 84 LEU A CA 1
ATOM 672 C C . LEU A 1 84 ? -1.676 8.507 6.158 1.00 96.94 84 LEU A C 1
ATOM 674 O O . LEU A 1 84 ? -2.311 8.280 7.192 1.00 96.94 84 LEU A O 1
ATOM 678 N N . GLN A 1 85 ? -0.404 8.908 6.177 1.00 95.69 85 GLN A N 1
ATOM 679 C CA . GLN A 1 85 ? 0.349 9.124 7.415 1.00 95.69 85 GLN A CA 1
ATOM 680 C C . GLN A 1 85 ? -0.257 10.246 8.266 1.00 95.69 85 GLN A C 1
ATOM 682 O O . GLN A 1 85 ? -0.398 10.078 9.478 1.00 95.69 85 GLN A O 1
ATOM 687 N N . VAL A 1 86 ? -0.700 11.350 7.652 1.00 96.38 86 VAL A N 1
ATOM 688 C CA . VAL A 1 86 ? -1.421 12.431 8.355 1.00 96.38 86 VAL A CA 1
ATOM 689 C C . VAL A 1 86 ? -2.731 11.930 8.975 1.00 96.38 86 VAL A C 1
ATOM 691 O O . VAL A 1 86 ? -3.106 12.361 10.064 1.00 96.38 86 VAL A O 1
ATOM 694 N N . LEU A 1 87 ? -3.402 10.967 8.337 1.00 95.06 87 LEU A N 1
ATOM 695 C CA . LEU A 1 87 ? -4.596 10.303 8.876 1.00 95.06 87 LEU A CA 1
ATOM 696 C C . LEU A 1 87 ? -4.272 9.236 9.942 1.00 95.06 87 LEU A C 1
ATOM 698 O O . LEU A 1 87 ? -5.175 8.564 10.455 1.00 95.06 87 LEU A O 1
ATOM 702 N N . GLY A 1 88 ? -2.997 9.057 10.292 1.00 95.12 88 GLY A N 1
ATOM 703 C CA . GLY A 1 88 ? -2.523 8.093 11.283 1.00 95.12 88 GLY A CA 1
ATOM 704 C C . GLY A 1 88 ? -2.429 6.656 10.765 1.00 95.12 88 GLY A C 1
ATOM 705 O O . GLY A 1 88 ? -2.470 5.729 11.569 1.00 95.12 88 GLY A O 1
ATOM 706 N N . LEU A 1 89 ? -2.373 6.451 9.443 1.00 96.31 89 LEU A N 1
ATOM 707 C CA . LEU A 1 89 ? -2.071 5.157 8.829 1.00 96.31 89 LEU A CA 1
ATOM 708 C C . LEU A 1 89 ? -0.622 5.153 8.334 1.00 96.31 89 LEU A C 1
ATOM 710 O O . LEU A 1 89 ? -0.285 5.837 7.370 1.00 96.31 89 LEU A O 1
ATOM 714 N N . ASN A 1 90 ? 0.228 4.341 8.953 1.00 96.94 90 ASN A N 1
ATOM 715 C CA . ASN A 1 90 ? 1.605 4.170 8.504 1.00 96.94 90 ASN A CA 1
ATOM 716 C C . ASN A 1 90 ? 1.632 3.227 7.301 1.00 96.94 90 ASN A C 1
ATOM 718 O O . ASN A 1 90 ? 1.387 2.033 7.451 1.00 96.94 90 ASN A O 1
ATOM 722 N N . VAL A 1 91 ? 1.913 3.756 6.112 1.00 96.56 91 VAL A N 1
ATOM 723 C CA . VAL A 1 91 ? 2.030 2.957 4.887 1.00 96.56 91 VAL A CA 1
ATOM 724 C C . VAL A 1 91 ? 3.477 2.926 4.424 1.00 96.56 91 VAL A C 1
ATOM 726 O O . VAL A 1 91 ? 4.126 3.966 4.322 1.00 96.56 91 VAL A O 1
ATOM 729 N N . PHE A 1 92 ? 3.958 1.728 4.111 1.00 96.00 92 PHE A N 1
ATOM 730 C CA . PHE A 1 92 ? 5.290 1.480 3.582 1.00 96.00 92 PHE A CA 1
ATOM 731 C C . PHE A 1 92 ? 5.177 0.701 2.271 1.00 96.00 92 PHE A C 1
ATOM 733 O O . PHE A 1 92 ? 4.600 -0.387 2.241 1.00 96.00 92 PHE A O 1
ATOM 740 N N . LEU A 1 93 ? 5.740 1.246 1.191 1.00 95.25 93 LEU A N 1
ATOM 741 C CA . LEU A 1 93 ? 5.877 0.544 -0.082 1.00 95.25 93 LEU A CA 1
ATOM 742 C C . LEU A 1 93 ? 7.330 0.095 -0.241 1.00 95.25 93 LEU A C 1
ATOM 744 O O . LEU A 1 93 ? 8.238 0.923 -0.278 1.00 95.25 93 LEU A O 1
ATOM 748 N N . ILE A 1 94 ? 7.547 -1.214 -0.337 1.00 94.81 94 ILE A N 1
ATOM 749 C CA . ILE A 1 94 ? 8.845 -1.799 -0.675 1.00 94.81 94 ILE A CA 1
ATOM 750 C C . ILE A 1 94 ? 8.799 -2.174 -2.149 1.00 94.81 94 ILE A C 1
ATOM 752 O O . ILE A 1 94 ? 8.062 -3.077 -2.539 1.00 94.81 94 ILE A O 1
ATOM 756 N N . ILE A 1 95 ? 9.591 -1.480 -2.959 1.00 94.25 95 ILE A N 1
ATOM 757 C CA . ILE A 1 95 ? 9.667 -1.705 -4.400 1.00 94.25 95 ILE A CA 1
ATOM 758 C C . ILE A 1 95 ? 10.973 -2.441 -4.696 1.00 94.25 95 ILE A C 1
ATOM 760 O O . ILE A 1 95 ? 12.055 -1.860 -4.613 1.00 94.25 95 ILE A O 1
ATOM 764 N N . ASP A 1 96 ? 10.866 -3.724 -5.028 1.00 89.50 96 ASP A N 1
ATOM 765 C CA . ASP A 1 96 ? 11.996 -4.549 -5.442 1.00 89.50 96 ASP A CA 1
ATOM 766 C C . ASP A 1 96 ? 12.221 -4.391 -6.952 1.00 89.50 96 ASP A C 1
ATOM 768 O O . ASP A 1 96 ? 11.387 -4.781 -7.781 1.00 89.50 96 ASP A O 1
ATOM 772 N N . SER A 1 97 ? 13.340 -3.751 -7.294 1.00 79.81 97 SER A N 1
ATOM 773 C CA . SER A 1 97 ? 13.722 -3.405 -8.661 1.00 79.81 97 SER A CA 1
ATOM 774 C C . SER A 1 97 ? 14.956 -4.200 -9.074 1.00 79.81 97 SER A C 1
ATOM 776 O O . SER A 1 97 ? 15.996 -4.143 -8.425 1.00 79.81 97 SER A O 1
ATOM 778 N N . ASN A 1 98 ? 14.840 -4.920 -10.192 1.00 68.00 98 ASN A N 1
ATOM 779 C CA . ASN A 1 98 ? 15.894 -5.805 -10.704 1.00 68.00 98 ASN A CA 1
ATOM 780 C C . ASN A 1 98 ? 16.751 -5.165 -11.810 1.00 68.00 98 ASN A C 1
ATOM 782 O O . ASN A 1 98 ? 17.512 -5.865 -12.470 1.00 68.00 98 ASN A O 1
ATOM 786 N N . TRP A 1 99 ? 16.588 -3.866 -12.074 1.00 65.81 99 TRP A N 1
ATOM 787 C CA . TRP A 1 99 ? 17.220 -3.184 -13.211 1.00 65.81 99 TRP A CA 1
ATOM 788 C C . TRP A 1 99 ? 18.464 -2.362 -12.841 1.00 65.81 99 TRP A C 1
ATOM 790 O O . TRP A 1 99 ? 19.008 -1.676 -13.705 1.00 65.81 99 TRP A O 1
ATOM 800 N N . ARG A 1 100 ? 18.912 -2.434 -11.580 1.00 53.91 100 ARG A N 1
ATOM 801 C CA . ARG A 1 100 ? 20.171 -1.836 -11.114 1.00 53.91 100 ARG A CA 1
ATOM 802 C C . ARG A 1 100 ? 21.371 -2.742 -11.350 1.00 53.91 100 ARG A C 1
ATOM 804 O O . ARG A 1 100 ? 21.237 -3.962 -11.117 1.00 53.91 100 ARG A O 1
#

Foldseek 3Di:
DEEEDADADPAPLVCLVVQLVVLQYAEYEEEHEPPNHCPLVNLVSCLVDNRPNYQEYEYEYDDQEDPVSVVVVVVSCVVRQVSNVVVRHHYHYHYYYPHD

Sequence (100 aa):
MYLIWMRPMPDLSTLHPFLQACSKLICLQLFTIYPANGIDVLLKSWIENRPASLQEVLISISNVRNEDDYLSLTTVADEYVPLLQVLGLNVFLIIDSNWR

pLDDT: mean 91.7, std 6.71, range [53.91, 97.75]

Radius of gyration: 12.98 Å; chains: 1; bounding box: 35×27×31 Å